Protein AF-A0A3B9NIE2-F1 (afdb_monomer)

Secondary structure (DSSP, 8-state):
-EEE-TTSSEEEEE-TT--EEEEEE-SS---S----EEE-TTS-EEESSPPPPSEEEEEEETTEEEEEE-PPPTTS-HHHHTTEEEEEEEESSSS-EEEEEEEE-BTTBPEEEEEE-SSEEEEEETTEEEEEEPPTTSS---GGGGGGG---------

Foldseek 3Di:
DKDDDFQAQKIFDADPVRHTPDIEGHPDPRHDRPFAWDQDPVRDIDTPDDTDTAFHAWEDDLQKIFTFGPDDPPPDDPVVSQFWTKTWIDGNVDRDTQGIDTDGADPSWYWDYWYDPPQWIWTDTPNDIDIDGDDVCNRVDPSVVPPVPPDDPDDPDD

Structure (mmCIF, N/CA/C/O backbone):
data_AF-A0A3B9NIE2-F1
#
_entry.id   AF-A0A3B9NIE2-F1
#
lo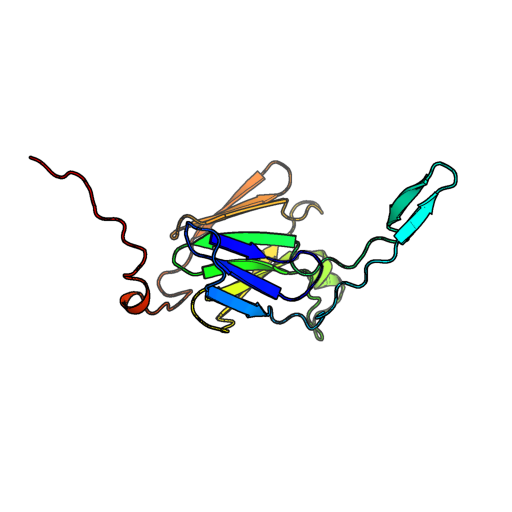op_
_atom_site.group_PDB
_atom_site.id
_atom_site.type_symbol
_atom_site.label_atom_id
_atom_site.label_alt_id
_atom_site.label_comp_id
_atom_site.label_asym_id
_atom_site.label_entity_id
_atom_site.label_seq_id
_atom_site.pdbx_PDB_ins_code
_atom_site.Cartn_x
_atom_site.Cartn_y
_atom_site.Cartn_z
_atom_site.occupancy
_atom_site.B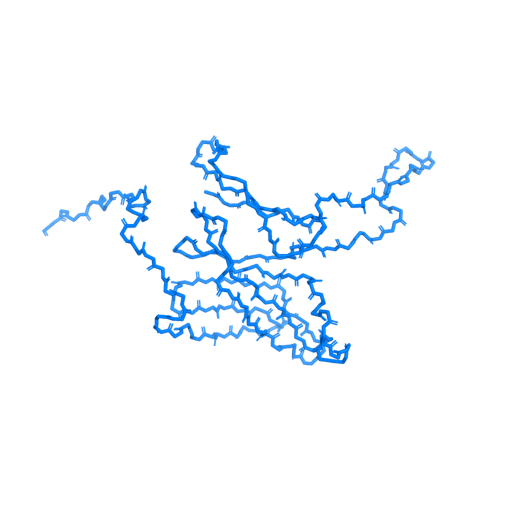_iso_or_equiv
_atom_site.auth_seq_id
_atom_site.auth_comp_id
_atom_site.auth_asym_id
_atom_site.auth_atom_id
_atom_site.pdbx_PDB_model_num
ATOM 1 N N . ILE A 1 1 ? 11.930 -9.438 2.022 1.00 93.19 1 ILE A N 1
ATOM 2 C CA . ILE A 1 1 ? 10.627 -9.175 2.692 1.00 93.19 1 ILE A CA 1
ATOM 3 C C . ILE A 1 1 ? 10.389 -7.667 2.772 1.00 93.19 1 ILE A C 1
ATOM 5 O O . ILE A 1 1 ? 11.345 -6.929 2.979 1.00 93.19 1 ILE A O 1
ATOM 9 N N . VAL A 1 2 ? 9.148 -7.196 2.603 1.00 95.62 2 VAL A N 1
ATOM 10 C CA . VAL A 1 2 ? 8.782 -5.771 2.738 1.00 95.62 2 VAL A CA 1
ATOM 11 C C . VAL A 1 2 ? 7.679 -5.612 3.780 1.00 95.62 2 VAL A C 1
ATOM 13 O O . VAL A 1 2 ? 6.730 -6.392 3.795 1.00 95.62 2 VAL A O 1
ATOM 16 N N . TYR A 1 3 ? 7.789 -4.587 4.624 1.00 95.62 3 TYR A N 1
ATOM 17 C CA . TYR A 1 3 ? 6.753 -4.205 5.584 1.00 95.62 3 TYR A CA 1
ATOM 18 C C . TYR A 1 3 ? 6.442 -2.711 5.474 1.00 95.62 3 TYR A C 1
ATOM 20 O O . TYR A 1 3 ? 7.314 -1.867 5.684 1.00 95.62 3 TYR A O 1
ATOM 28 N N . THR A 1 4 ? 5.191 -2.375 5.164 1.00 95.44 4 THR A N 1
ATOM 29 C CA . THR A 1 4 ? 4.690 -0.995 5.109 1.00 95.44 4 THR A CA 1
ATOM 30 C C . THR A 1 4 ? 4.029 -0.621 6.428 1.00 95.44 4 THR A C 1
ATOM 32 O O . THR A 1 4 ? 3.145 -1.334 6.907 1.00 95.44 4 THR A O 1
ATOM 35 N N . TYR A 1 5 ? 4.386 0.523 7.004 1.00 95.56 5 TYR A N 1
ATOM 36 C CA . TYR A 1 5 ? 3.709 1.014 8.198 1.00 95.56 5 TYR A CA 1
ATOM 37 C C . TYR A 1 5 ? 2.340 1.587 7.847 1.00 95.56 5 TYR A C 1
ATOM 39 O O . TYR A 1 5 ? 2.234 2.504 7.041 1.00 95.56 5 TYR A O 1
ATOM 47 N N . PHE A 1 6 ? 1.293 1.111 8.516 1.00 93.56 6 PHE A N 1
ATOM 48 C CA . PHE A 1 6 ? -0.074 1.523 8.203 1.00 93.56 6 PHE A CA 1
ATOM 49 C C . PHE A 1 6 ? -0.365 3.002 8.524 1.00 93.56 6 PHE A C 1
ATOM 51 O O . PHE A 1 6 ? -1.049 3.660 7.749 1.00 93.56 6 PHE A O 1
ATOM 58 N N . TYR A 1 7 ? 0.167 3.550 9.626 1.00 92.50 7 TYR A N 1
ATOM 59 C CA . TYR A 1 7 ? -0.161 4.902 10.137 1.00 92.50 7 TYR A CA 1
ATOM 60 C C . TYR A 1 7 ? 0.954 5.948 9.979 1.00 92.50 7 TYR A C 1
ATOM 62 O O . TYR A 1 7 ? 0.867 7.035 10.546 1.00 92.50 7 TYR A O 1
ATOM 70 N N . ARG A 1 8 ? 2.044 5.620 9.282 1.00 93.12 8 ARG A N 1
ATOM 71 C CA . ARG A 1 8 ? 3.124 6.574 9.005 1.00 93.12 8 ARG A CA 1
ATOM 72 C C . ARG A 1 8 ? 3.721 6.317 7.634 1.00 93.12 8 ARG A C 1
ATOM 74 O O . ARG A 1 8 ? 3.634 5.204 7.125 1.00 93.12 8 ARG A O 1
ATOM 81 N N . ASN A 1 9 ? 4.370 7.324 7.081 1.00 95.31 9 ASN A N 1
ATOM 82 C CA . ASN A 1 9 ? 4.912 7.353 5.733 1.00 95.31 9 ASN A CA 1
ATOM 83 C C . ASN A 1 9 ? 6.184 6.508 5.548 1.00 95.31 9 ASN A C 1
ATOM 85 O O . ASN A 1 9 ? 7.100 6.957 4.881 1.00 95.31 9 ASN A O 1
ATOM 89 N N . GLN A 1 10 ? 6.278 5.308 6.125 1.00 96.94 10 GLN A N 1
ATOM 90 C CA . GLN A 1 10 ? 7.489 4.487 6.077 1.00 96.94 10 GLN A CA 1
ATOM 91 C C . GLN A 1 10 ? 7.195 3.066 5.594 1.00 96.94 10 GLN A C 1
ATOM 93 O O . GLN A 1 10 ? 6.165 2.482 5.931 1.00 96.94 10 GLN A O 1
ATOM 98 N N . PHE A 1 11 ? 8.157 2.468 4.900 1.00 97.38 11 PHE A N 1
ATOM 99 C CA . PHE A 1 11 ? 8.260 1.028 4.701 1.00 97.38 11 PHE A CA 1
ATOM 100 C C . PHE A 1 11 ? 9.703 0.558 4.905 1.00 97.38 11 PHE A C 1
ATOM 102 O O . PHE A 1 11 ? 10.651 1.345 4.860 1.00 97.38 11 PHE A O 1
ATOM 109 N N . ILE A 1 12 ? 9.869 -0.729 5.189 1.00 97.50 12 ILE A N 1
ATOM 110 C CA . ILE A 1 12 ? 11.174 -1.347 5.426 1.00 97.50 12 ILE A CA 1
ATOM 111 C C . ILE A 1 12 ? 11.354 -2.552 4.525 1.00 97.50 12 ILE A C 1
ATOM 113 O O . ILE A 1 12 ? 10.393 -3.265 4.226 1.00 97.50 12 ILE A O 1
ATOM 117 N N . VAL A 1 13 ? 12.600 -2.771 4.129 1.00 97.06 13 VAL A N 1
ATOM 118 C CA . VAL A 1 13 ? 13.022 -3.906 3.316 1.00 97.06 13 VAL A CA 1
ATOM 119 C C . VAL A 1 13 ? 13.999 -4.726 4.141 1.00 97.06 13 VAL A C 1
ATOM 121 O O . VAL A 1 13 ? 14.948 -4.187 4.712 1.00 97.06 13 VAL A O 1
ATOM 124 N N . MET A 1 14 ? 13.728 -6.021 4.234 1.00 96.50 14 MET A N 1
ATOM 125 C CA . MET A 1 14 ? 14.463 -6.987 5.047 1.00 96.50 14 MET A CA 1
ATOM 126 C C . MET A 1 14 ? 14.899 -8.179 4.192 1.00 96.50 14 MET A C 1
ATOM 128 O O . MET A 1 14 ? 14.239 -8.492 3.194 1.00 96.50 14 MET A O 1
ATOM 132 N N . ASP A 1 15 ? 15.978 -8.849 4.586 1.00 94.50 15 ASP A N 1
ATOM 133 C CA . ASP A 1 15 ? 16.353 -10.156 4.030 1.00 94.50 15 ASP A CA 1
ATOM 134 C C . ASP A 1 15 ? 15.510 -11.303 4.623 1.00 94.50 15 ASP A C 1
ATOM 136 O O . ASP A 1 15 ? 14.497 -11.063 5.289 1.00 94.50 15 ASP A O 1
ATOM 140 N N . GLY A 1 16 ? 15.881 -12.548 4.303 1.00 93.44 16 GLY A N 1
ATOM 141 C CA . GLY A 1 16 ? 15.215 -13.755 4.803 1.00 93.44 16 GLY A CA 1
ATOM 142 C C . GLY A 1 16 ? 15.339 -13.944 6.317 1.00 93.44 16 GLY A C 1
ATOM 143 O O . GLY A 1 16 ? 14.423 -14.486 6.927 1.00 93.44 16 GLY A O 1
ATOM 144 N N . ASP A 1 17 ? 16.391 -13.396 6.930 1.00 96.56 17 ASP A N 1
ATOM 145 C CA . ASP A 1 17 ? 16.643 -13.452 8.376 1.00 96.56 17 ASP A CA 1
ATOM 146 C C . ASP A 1 17 ? 15.969 -12.297 9.136 1.00 96.56 17 ASP A C 1
ATOM 148 O O . ASP A 1 17 ? 16.255 -12.051 10.308 1.00 96.56 17 ASP A O 1
ATOM 152 N N . LEU A 1 18 ? 15.080 -11.551 8.466 1.00 95.12 18 LEU A N 1
ATOM 153 C CA . LEU A 1 18 ? 14.408 -10.356 8.988 1.00 95.12 18 LEU A CA 1
ATOM 154 C C . LEU A 1 18 ? 15.370 -9.217 9.369 1.00 95.12 18 LEU A C 1
ATOM 156 O O . LEU A 1 18 ? 14.974 -8.267 10.054 1.00 95.12 18 LEU A O 1
ATOM 160 N N . SER A 1 19 ? 16.611 -9.244 8.880 1.00 96.69 19 SER A N 1
ATOM 161 C CA . SER A 1 19 ? 17.552 -8.147 9.075 1.00 96.69 19 SER A CA 1
ATOM 162 C C . SER A 1 19 ? 17.177 -6.981 8.169 1.00 96.69 19 SER A C 1
ATOM 164 O O . SER A 1 19 ? 17.029 -7.120 6.952 1.00 96.69 19 SER A O 1
ATOM 166 N N . VAL A 1 20 ? 17.023 -5.796 8.760 1.00 97.06 20 VAL A N 1
ATOM 167 C CA . VAL A 1 20 ? 16.652 -4.582 8.024 1.00 97.06 20 VAL A CA 1
ATOM 168 C C . VAL A 1 20 ? 17.800 -4.154 7.117 1.00 97.06 20 VAL A C 1
ATOM 170 O O . VAL A 1 20 ? 18.856 -3.757 7.599 1.00 97.06 20 VAL A O 1
ATOM 173 N N . LYS A 1 21 ? 17.562 -4.188 5.803 1.00 96.81 21 LYS A N 1
ATOM 174 C CA . LYS A 1 21 ? 18.482 -3.665 4.786 1.00 96.81 21 LYS A CA 1
ATOM 175 C C . LYS A 1 21 ? 18.258 -2.181 4.559 1.00 96.81 21 LYS A C 1
ATOM 177 O O . LYS A 1 21 ? 19.204 -1.410 4.621 1.00 96.81 21 LYS A O 1
ATOM 182 N N . ASN A 1 22 ? 16.999 -1.787 4.358 1.00 96.44 22 ASN A N 1
ATOM 183 C CA . ASN A 1 22 ? 16.633 -0.412 4.031 1.00 96.44 22 ASN A CA 1
ATOM 184 C C . ASN A 1 22 ? 15.390 0.051 4.795 1.00 96.44 22 ASN A C 1
ATOM 186 O O . ASN A 1 22 ? 14.496 -0.737 5.124 1.00 96.44 22 ASN A O 1
ATOM 190 N N . ARG A 1 23 ? 15.314 1.366 5.021 1.00 97.75 23 ARG A N 1
ATOM 191 C CA . ARG A 1 23 ? 14.116 2.069 5.489 1.00 97.75 23 ARG A CA 1
ATOM 192 C C . ARG A 1 23 ? 13.862 3.241 4.555 1.00 97.75 23 ARG A C 1
ATOM 194 O O . ARG A 1 23 ? 14.721 4.107 4.424 1.00 97.75 23 ARG A O 1
ATOM 201 N N . PHE A 1 24 ? 12.687 3.269 3.951 1.00 97.69 24 PHE A N 1
ATOM 202 C CA . PHE A 1 24 ? 12.299 4.298 2.996 1.00 97.69 24 PHE A CA 1
ATOM 203 C C . PHE A 1 24 ? 10.961 4.902 3.378 1.00 97.69 24 PHE A C 1
ATOM 205 O O . PHE A 1 24 ? 10.190 4.320 4.145 1.00 97.69 24 PHE A O 1
ATOM 212 N N . ASN A 1 25 ? 10.696 6.080 2.833 1.00 97.00 25 ASN A N 1
ATOM 213 C CA . ASN A 1 25 ? 9.468 6.809 3.052 1.00 97.00 25 ASN A CA 1
ATOM 214 C C . ASN A 1 25 ? 8.579 6.810 1.807 1.00 97.00 25 ASN A C 1
ATOM 216 O O . ASN A 1 25 ? 9.059 6.867 0.675 1.00 97.00 25 ASN A O 1
ATOM 220 N N . THR A 1 26 ? 7.270 6.785 2.024 1.00 95.25 26 THR A N 1
ATOM 221 C CA . THR A 1 26 ? 6.280 7.102 0.989 1.00 95.25 26 THR A CA 1
ATOM 222 C C . THR A 1 26 ? 6.183 8.620 0.806 1.00 95.25 26 THR A C 1
ATOM 224 O O . THR A 1 26 ? 6.664 9.373 1.649 1.00 95.25 26 THR A O 1
ATOM 227 N N . ILE A 1 27 ? 5.527 9.088 -0.259 1.00 92.69 27 ILE A N 1
ATOM 228 C CA . ILE A 1 27 ? 5.378 10.533 -0.537 1.00 92.69 27 ILE A CA 1
ATOM 229 C C . ILE A 1 27 ? 4.464 11.264 0.463 1.00 92.69 27 ILE A C 1
ATOM 231 O O . ILE A 1 27 ? 4.458 12.492 0.506 1.00 92.69 27 ILE A O 1
ATOM 235 N N . ASP A 1 28 ? 3.688 10.523 1.261 1.00 89.12 28 ASP A N 1
ATOM 236 C CA . ASP A 1 28 ? 2.942 11.078 2.392 1.00 89.12 28 ASP A CA 1
ATOM 237 C C . ASP A 1 28 ? 3.876 11.764 3.406 1.00 89.12 28 ASP A C 1
ATOM 239 O O . ASP A 1 28 ? 5.038 11.389 3.554 1.00 89.12 28 ASP A O 1
ATOM 243 N N . THR A 1 29 ? 3.384 12.774 4.121 1.00 88.56 29 THR A N 1
ATOM 244 C CA . THR A 1 29 ? 4.188 13.587 5.052 1.00 88.56 29 THR A CA 1
ATOM 245 C C . THR A 1 29 ? 4.066 13.159 6.518 1.00 88.56 29 THR A C 1
ATOM 247 O O . THR A 1 29 ? 4.772 13.686 7.381 1.00 88.56 29 THR A O 1
ATOM 250 N N . THR A 1 30 ? 3.206 12.188 6.829 1.00 89.31 30 THR A N 1
ATOM 251 C CA . THR A 1 30 ? 2.925 11.705 8.187 1.00 89.31 30 THR A CA 1
ATOM 252 C C . THR A 1 30 ? 4.070 10.831 8.698 1.00 89.31 30 THR A C 1
ATOM 254 O O . THR A 1 30 ? 4.016 9.606 8.643 1.00 89.31 30 THR A O 1
ATOM 257 N N . SER A 1 31 ? 5.129 11.442 9.225 1.00 89.62 31 SER A N 1
ATOM 258 C CA . SER A 1 31 ? 6.302 10.718 9.751 1.00 89.62 31 SER A CA 1
ATOM 259 C C . SER A 1 31 ? 6.080 10.036 11.099 1.00 89.62 31 SER A C 1
ATOM 261 O O . SER A 1 31 ? 6.711 9.022 11.417 1.00 89.62 31 SER A O 1
ATOM 263 N N . ARG A 1 32 ? 5.155 10.564 11.901 1.00 89.06 32 ARG A N 1
ATOM 264 C CA . ARG A 1 32 ? 4.789 10.027 13.212 1.00 89.06 32 ARG A CA 1
ATOM 265 C C . ARG A 1 32 ? 3.336 9.586 13.191 1.00 89.06 32 ARG A C 1
ATOM 267 O O . ARG A 1 32 ? 2.457 10.367 12.841 1.00 89.06 32 ARG A O 1
ATOM 274 N N . ALA A 1 33 ? 3.094 8.349 13.613 1.00 87.00 33 ALA A N 1
ATOM 275 C CA . ALA A 1 33 ? 1.743 7.839 13.773 1.00 87.00 33 ALA A CA 1
ATOM 276 C C . ALA A 1 33 ? 1.052 8.583 14.924 1.00 87.00 33 ALA A C 1
ATOM 278 O O . ALA A 1 33 ? 1.480 8.486 16.074 1.00 87.00 33 ALA A O 1
ATOM 279 N N . ASN A 1 34 ? -0.008 9.328 14.615 1.00 84.25 34 ASN A N 1
ATOM 280 C CA . ASN A 1 34 ? -0.795 10.041 15.616 1.00 84.25 34 ASN A CA 1
ATOM 281 C C . ASN A 1 34 ? -1.917 9.128 16.131 1.00 84.25 34 ASN A C 1
ATOM 283 O O . ASN A 1 34 ? -3.041 9.148 15.625 1.00 84.25 34 ASN A O 1
ATOM 287 N N . ILE A 1 35 ? -1.575 8.253 17.077 1.00 85.00 35 ILE A N 1
ATOM 288 C CA . ILE A 1 35 ? -2.499 7.287 17.677 1.00 85.00 35 ILE A CA 1
ATOM 289 C C . ILE A 1 35 ? -2.837 7.762 19.090 1.00 85.00 35 ILE A C 1
ATOM 291 O O . ILE A 1 35 ? -1.990 7.734 19.980 1.00 85.00 35 ILE A O 1
ATOM 295 N N . SER A 1 36 ? -4.084 8.183 19.298 1.00 88.31 36 SER A N 1
ATOM 296 C CA . SER A 1 36 ? -4.608 8.522 20.624 1.00 88.31 36 SER A CA 1
ATOM 297 C C . SER A 1 36 ? -5.249 7.285 21.255 1.00 88.31 36 SER A C 1
ATOM 299 O O . SER A 1 36 ? -6.053 6.609 20.610 1.00 88.31 36 SER A O 1
ATOM 301 N N . VAL A 1 37 ? -4.897 6.980 22.504 1.00 91.19 37 VAL A N 1
ATOM 302 C CA . VAL A 1 37 ? -5.361 5.792 23.236 1.00 91.19 37 VAL A CA 1
ATOM 303 C C . VAL A 1 37 ? -5.990 6.225 24.558 1.00 91.19 37 VAL A C 1
ATOM 305 O O . VAL A 1 37 ? -5.434 7.068 25.257 1.00 91.19 37 VAL A O 1
ATOM 308 N N . ILE A 1 38 ? -7.132 5.633 24.901 1.00 93.38 38 ILE A N 1
ATOM 309 C CA . ILE A 1 38 ? -7.789 5.760 26.206 1.00 93.38 38 ILE A CA 1
ATOM 310 C C . ILE A 1 38 ? -7.744 4.428 26.947 1.00 93.38 38 ILE A C 1
ATOM 312 O O . ILE A 1 38 ? -7.851 3.359 26.338 1.00 93.38 38 ILE A O 1
ATOM 316 N N . ARG A 1 39 ? -7.630 4.499 28.274 1.00 95.12 39 ARG A N 1
ATOM 317 C CA . ARG A 1 39 ? -7.774 3.345 29.161 1.00 95.12 39 ARG A CA 1
ATOM 318 C C . ARG A 1 39 ? -9.206 3.298 29.688 1.00 95.12 39 ARG A C 1
ATOM 320 O O . ARG A 1 39 ? -9.692 4.278 30.242 1.00 95.12 39 ARG A O 1
ATOM 327 N N . LEU A 1 40 ? -9.881 2.175 29.483 1.00 94.88 40 LEU A N 1
ATOM 328 C CA . LEU A 1 40 ? -11.227 1.918 29.985 1.00 94.88 40 LEU A CA 1
ATOM 329 C C . LEU A 1 40 ? -11.191 1.564 31.477 1.00 94.88 40 LEU A C 1
ATOM 331 O O . LEU A 1 40 ? -10.156 1.149 32.005 1.00 94.88 40 LEU A O 1
ATOM 335 N N . SER A 1 41 ? -12.340 1.683 32.145 1.00 94.00 41 SER A N 1
ATOM 336 C CA . SER A 1 41 ? -12.503 1.343 33.566 1.00 94.00 41 SER A CA 1
ATOM 337 C C . SER A 1 41 ? -12.163 -0.117 33.885 1.00 94.00 41 SER A C 1
ATOM 339 O O . SER A 1 41 ? -11.707 -0.412 34.983 1.00 94.00 41 SER A O 1
ATOM 341 N N . ASP A 1 42 ? -12.317 -1.018 32.913 1.00 94.88 42 ASP A N 1
ATOM 342 C CA . ASP A 1 42 ? -11.957 -2.438 33.011 1.00 94.88 42 ASP A CA 1
ATOM 343 C C . ASP A 1 42 ? -10.470 -2.733 32.724 1.00 94.88 42 ASP A C 1
ATOM 345 O O . ASP A 1 42 ? -10.060 -3.889 32.646 1.00 94.88 42 ASP A O 1
ATOM 349 N N . GLY A 1 43 ? -9.649 -1.695 32.541 1.00 93.25 43 GLY A N 1
ATOM 350 C CA . GLY A 1 43 ? -8.212 -1.810 32.307 1.00 93.25 43 GLY A CA 1
ATOM 351 C C . GLY A 1 43 ? -7.799 -2.004 30.846 1.00 93.25 43 GLY A C 1
ATOM 352 O O . GLY A 1 43 ? -6.600 -1.942 30.568 1.00 93.25 43 GLY A O 1
ATOM 353 N N . ARG A 1 44 ? -8.736 -2.180 29.902 1.00 95.44 44 ARG A N 1
ATOM 354 C CA . ARG A 1 44 ? -8.415 -2.300 28.469 1.00 95.44 44 ARG A CA 1
ATOM 355 C C . ARG A 1 44 ? -8.002 -0.957 27.871 1.00 95.44 44 ARG A C 1
ATOM 357 O O . ARG A 1 44 ? -8.565 0.080 28.202 1.00 95.44 44 ARG A O 1
ATOM 364 N N . ASN A 1 45 ? -7.083 -0.986 26.910 1.00 92.06 45 ASN A N 1
ATOM 365 C CA . ASN A 1 45 ? -6.742 0.179 26.096 1.00 92.06 45 ASN A CA 1
ATOM 366 C C . ASN A 1 45 ? -7.504 0.136 24.768 1.00 92.06 45 ASN A C 1
ATOM 368 O O . ASN A 1 45 ? -7.513 -0.891 24.088 1.00 92.06 45 ASN A O 1
ATOM 372 N N . LYS A 1 46 ? -8.127 1.250 24.382 1.00 90.06 46 LYS A N 1
ATOM 373 C CA . LYS A 1 46 ? -8.774 1.420 23.075 1.00 90.06 46 LYS A CA 1
ATOM 374 C C . LYS A 1 46 ? -8.280 2.681 22.392 1.00 90.06 46 LYS A C 1
ATOM 376 O O . LYS A 1 46 ? -7.920 3.653 23.047 1.00 90.06 46 LYS A O 1
ATOM 381 N N . MET A 1 47 ? -8.295 2.671 21.064 1.00 88.69 47 MET A N 1
ATOM 382 C CA . MET A 1 47 ? -8.061 3.887 20.299 1.00 88.69 47 MET A CA 1
ATOM 383 C C . MET A 1 47 ? -9.184 4.889 20.604 1.00 88.69 47 MET A C 1
ATOM 385 O O . MET A 1 47 ? -10.358 4.533 20.538 1.00 88.69 47 MET A O 1
ATOM 389 N N . ASN A 1 48 ? -8.813 6.115 20.961 1.00 86.31 48 ASN A N 1
ATOM 390 C CA . ASN A 1 48 ? -9.752 7.180 21.314 1.00 86.31 48 ASN A CA 1
ATOM 391 C C . ASN A 1 48 ? -10.549 7.662 20.091 1.00 86.31 48 ASN A C 1
ATOM 393 O O . ASN A 1 48 ? -11.742 7.928 20.169 1.00 86.31 48 ASN A O 1
ATOM 397 N N . ALA A 1 49 ? -9.873 7.744 18.944 1.00 79.25 49 ALA A N 1
ATOM 398 C CA . ALA A 1 49 ? -10.456 8.081 17.653 1.00 79.25 49 ALA A CA 1
ATOM 399 C C . ALA A 1 49 ? -9.676 7.368 16.537 1.00 79.25 49 ALA A C 1
ATOM 401 O O . ALA A 1 49 ? -8.459 7.229 16.677 1.00 79.25 49 ALA A O 1
ATOM 402 N N . PRO A 1 50 ? -10.323 6.944 15.434 1.00 71.69 50 PRO A N 1
ATOM 403 C CA . PRO A 1 50 ? -9.629 6.319 14.312 1.00 71.69 50 PRO A CA 1
ATOM 404 C C . PRO A 1 50 ? -8.487 7.203 13.795 1.00 71.69 50 PRO A C 1
ATOM 406 O O . PRO A 1 50 ? -8.714 8.338 13.377 1.00 71.69 50 PRO A O 1
ATOM 409 N N . SER A 1 51 ? -7.257 6.689 13.823 1.00 78.00 51 SER A N 1
ATOM 410 C CA . SER A 1 51 ? -6.108 7.393 13.252 1.00 78.00 51 SER A CA 1
ATOM 411 C C . SER A 1 51 ? -6.169 7.358 11.724 1.00 78.00 51 SER A C 1
ATOM 413 O O . SER A 1 51 ? -6.692 6.415 11.122 1.00 78.00 51 SER A O 1
ATOM 415 N N . VAL A 1 52 ? -5.622 8.389 11.084 1.00 80.19 52 VAL A N 1
ATOM 416 C CA . VAL A 1 52 ? -5.558 8.466 9.625 1.00 80.19 52 VAL A CA 1
ATOM 417 C C . VAL A 1 52 ? -4.614 7.374 9.128 1.00 80.19 52 VAL A C 1
ATOM 419 O O . VAL A 1 52 ? -3.422 7.381 9.426 1.00 80.19 52 VAL A O 1
ATOM 422 N N . SER A 1 53 ? -5.142 6.417 8.364 1.00 85.50 53 SER A N 1
ATOM 423 C CA . SER A 1 53 ? -4.303 5.449 7.655 1.00 85.50 53 SER A CA 1
ATOM 424 C C . SER A 1 53 ? -3.454 6.179 6.618 1.00 85.50 53 SER A C 1
ATOM 426 O O . SER A 1 53 ? -3.981 7.068 5.959 1.00 85.50 53 SER A O 1
ATOM 428 N N . VAL A 1 54 ? -2.206 5.772 6.422 1.00 89.25 54 VAL A N 1
ATOM 429 C CA . VAL A 1 54 ? -1.289 6.284 5.391 1.00 89.25 54 VAL A CA 1
ATOM 430 C C . VAL A 1 54 ? -1.133 5.247 4.278 1.00 89.25 54 VAL A C 1
ATOM 432 O O . VAL A 1 54 ? -1.451 5.531 3.125 1.00 89.25 54 VAL A O 1
ATOM 435 N N . ASN A 1 55 ? -0.751 4.020 4.644 1.00 93.00 55 ASN A N 1
ATOM 436 C CA . ASN A 1 55 ? -0.521 2.900 3.726 1.00 93.00 55 ASN A CA 1
ATOM 437 C C . ASN A 1 55 ? -1.549 1.801 4.002 1.00 93.00 55 ASN A C 1
ATOM 439 O O . ASN A 1 55 ? -1.419 1.063 4.978 1.00 93.00 55 ASN A O 1
ATOM 443 N N . LYS A 1 56 ? -2.607 1.714 3.188 1.00 92.38 56 LYS A N 1
ATOM 444 C CA . LYS A 1 56 ? -3.764 0.848 3.484 1.00 92.38 56 LYS A CA 1
ATOM 445 C C . LYS A 1 56 ? -3.520 -0.624 3.166 1.00 92.38 56 LYS A C 1
ATOM 447 O O . LYS A 1 56 ? -4.013 -1.493 3.874 1.00 92.38 56 LYS A O 1
ATOM 452 N N . SER A 1 57 ? -2.821 -0.892 2.072 1.00 93.94 57 SER A N 1
ATOM 453 C CA . SER A 1 57 ? -2.511 -2.231 1.563 1.00 93.94 57 SER A CA 1
ATOM 454 C C . SER A 1 57 ? -1.454 -2.104 0.474 1.00 93.94 57 SER A C 1
ATOM 456 O O . SER A 1 57 ? -1.345 -1.039 -0.131 1.00 93.94 57 SER A O 1
ATOM 458 N N . PHE A 1 58 ? -0.745 -3.178 0.142 1.00 95.94 58 PHE A N 1
ATOM 459 C CA . PHE A 1 58 ? 0.223 -3.154 -0.951 1.00 95.94 58 PHE A CA 1
ATOM 460 C C . PHE A 1 58 ? 0.255 -4.474 -1.725 1.00 95.94 58 PHE A C 1
ATOM 462 O O . PHE A 1 58 ? -0.161 -5.507 -1.208 1.00 95.94 58 PHE A O 1
ATOM 469 N N . ALA A 1 59 ? 0.780 -4.426 -2.948 1.00 96.56 59 ALA A N 1
ATOM 470 C CA . ALA A 1 59 ? 1.270 -5.590 -3.681 1.00 96.56 59 ALA A CA 1
ATOM 471 C C . ALA A 1 59 ? 2.760 -5.413 -3.996 1.00 96.56 59 ALA A C 1
ATOM 473 O O . ALA A 1 59 ? 3.249 -4.285 -4.085 1.00 96.56 59 ALA A O 1
ATOM 474 N N . LEU A 1 60 ? 3.478 -6.522 -4.173 1.00 94.06 60 LEU A N 1
ATOM 475 C CA . LEU A 1 60 ? 4.892 -6.530 -4.541 1.00 94.06 60 LEU A CA 1
ATOM 476 C C . LEU A 1 60 ? 5.086 -7.287 -5.843 1.00 94.06 60 LEU A C 1
ATOM 478 O O . LEU A 1 60 ? 4.484 -8.341 -6.026 1.00 94.06 60 LEU A O 1
ATOM 482 N N . TYR A 1 61 ? 5.975 -6.790 -6.696 1.00 92.56 61 TYR A N 1
ATOM 483 C CA . TYR A 1 61 ? 6.519 -7.582 -7.792 1.00 92.56 61 TYR A CA 1
ATOM 484 C C . TYR A 1 61 ? 7.842 -6.995 -8.281 1.00 92.56 61 TYR A C 1
ATOM 486 O O . TYR A 1 61 ? 7.935 -5.789 -8.484 1.00 92.56 61 TYR A O 1
ATOM 494 N N . GLY A 1 62 ? 8.860 -7.833 -8.496 1.00 87.56 62 GLY A N 1
ATOM 495 C CA . GLY A 1 62 ? 10.087 -7.429 -9.198 1.00 87.56 62 GLY A CA 1
ATOM 496 C C . GLY A 1 62 ? 10.849 -6.245 -8.582 1.00 87.56 62 GLY A C 1
ATOM 497 O O . GLY A 1 62 ? 11.471 -5.487 -9.317 1.00 87.56 62 GLY A O 1
ATOM 498 N N . GLY A 1 63 ? 10.788 -6.063 -7.258 1.00 90.25 63 GLY A N 1
ATOM 499 C CA . GLY A 1 63 ? 11.396 -4.915 -6.566 1.00 90.25 63 GLY A CA 1
ATOM 500 C C . GLY A 1 63 ? 10.536 -3.644 -6.549 1.00 90.25 63 GLY A C 1
ATOM 501 O O . GLY A 1 63 ? 11.008 -2.585 -6.146 1.00 90.25 63 GLY A O 1
ATOM 502 N N . LEU A 1 64 ? 9.273 -3.745 -6.969 1.00 93.38 64 LEU A N 1
ATOM 503 C CA . LEU A 1 64 ? 8.289 -2.669 -6.908 1.00 93.38 64 LEU A CA 1
ATOM 504 C C . LEU A 1 64 ? 7.305 -2.892 -5.765 1.00 93.38 64 LEU A C 1
ATOM 506 O O . LEU A 1 64 ? 6.867 -4.019 -5.517 1.00 93.38 64 LEU A O 1
ATOM 510 N N . ILE A 1 65 ? 6.901 -1.795 -5.129 1.00 96.00 65 ILE A N 1
ATOM 511 C CA . ILE A 1 65 ? 5.785 -1.744 -4.185 1.00 96.00 65 ILE A CA 1
ATOM 512 C C . ILE A 1 65 ? 4.649 -0.962 -4.826 1.00 96.00 65 ILE A C 1
ATOM 514 O O . ILE A 1 65 ? 4.798 0.226 -5.091 1.00 96.00 65 ILE A O 1
ATOM 518 N N . PHE A 1 66 ? 3.502 -1.608 -5.008 1.00 96.25 66 PHE A N 1
ATOM 519 C CA . PHE A 1 66 ? 2.239 -0.977 -5.382 1.00 96.25 66 PHE A CA 1
ATOM 520 C C . PHE A 1 66 ? 1.472 -0.660 -4.103 1.00 96.25 66 PHE A C 1
ATOM 522 O O . PHE A 1 66 ? 0.758 -1.509 -3.573 1.00 96.25 66 PHE A O 1
ATOM 529 N N . ASN A 1 67 ? 1.664 0.533 -3.557 1.00 96.88 67 ASN A N 1
ATOM 530 C CA . ASN A 1 67 ? 1.095 0.942 -2.282 1.00 96.88 67 ASN A CA 1
ATOM 531 C C . ASN A 1 67 ? -0.240 1.661 -2.481 1.00 96.88 67 ASN A C 1
ATOM 533 O O . ASN A 1 67 ? -0.306 2.694 -3.141 1.00 96.88 67 ASN A O 1
ATOM 537 N N . ARG A 1 68 ? -1.305 1.169 -1.846 1.00 95.19 68 ARG A N 1
ATOM 538 C CA . ARG A 1 68 ? -2.570 1.898 -1.755 1.00 95.19 68 ARG A CA 1
ATOM 539 C C . ARG A 1 68 ? -2.436 2.991 -0.707 1.00 95.19 68 ARG A C 1
ATOM 541 O O . ARG A 1 68 ? -2.599 2.729 0.491 1.00 95.19 68 ARG A O 1
ATOM 548 N N . SER A 1 69 ? -2.179 4.207 -1.160 1.00 89.06 69 SER A N 1
ATOM 549 C CA . SER A 1 69 ? -2.046 5.350 -0.273 1.00 89.06 69 SER A CA 1
ATOM 550 C C . SER A 1 69 ? -3.406 5.939 0.095 1.00 89.06 69 SER A C 1
ATOM 552 O O . SER A 1 69 ? -4.421 5.778 -0.590 1.00 89.06 69 SER A O 1
ATOM 554 N N . ASN A 1 70 ? -3.437 6.611 1.240 1.00 82.38 70 ASN A N 1
ATOM 555 C CA . ASN A 1 70 ? -4.564 7.431 1.673 1.00 82.38 70 ASN A CA 1
ATOM 556 C C . ASN A 1 70 ? -4.267 8.927 1.492 1.00 82.38 70 ASN A C 1
ATOM 558 O O . ASN A 1 70 ? -4.802 9.762 2.222 1.00 82.38 70 ASN A O 1
ATOM 562 N N . LEU A 1 71 ? -3.386 9.264 0.549 1.00 69.69 71 LEU A N 1
ATOM 563 C CA . LEU A 1 71 ? -3.026 10.641 0.268 1.00 69.69 71 LEU A CA 1
ATOM 564 C C . LEU A 1 71 ? -4.169 11.294 -0.511 1.00 69.69 71 LEU A C 1
ATOM 566 O O . LEU A 1 71 ? -4.568 10.816 -1.568 1.00 69.69 71 LEU A O 1
ATOM 570 N N . LYS A 1 72 ? -4.725 12.392 -0.002 1.00 64.69 72 LYS A N 1
ATOM 571 C CA . LYS A 1 72 ? -5.569 13.264 -0.821 1.00 64.69 72 LYS A CA 1
ATOM 572 C C . LYS A 1 72 ? -4.634 14.175 -1.606 1.00 64.69 72 LYS A C 1
ATOM 574 O O . LYS A 1 72 ? -3.884 14.932 -0.988 1.00 64.69 72 LYS A O 1
ATOM 579 N N . GLY A 1 73 ? -4.664 14.123 -2.939 1.00 55.41 73 GLY A N 1
ATOM 580 C CA . GLY A 1 73 ? -3.888 15.057 -3.749 1.00 55.41 73 GLY A CA 1
ATOM 581 C C . GLY A 1 73 ? -4.226 16.495 -3.345 1.00 55.41 73 GLY A C 1
ATOM 582 O O . GLY A 1 73 ? -5.398 16.872 -3.319 1.00 55.41 73 GLY A O 1
ATOM 583 N N . LYS A 1 74 ? -3.214 17.308 -3.008 1.00 47.69 74 LYS A N 1
ATOM 584 C CA . LYS A 1 74 ? -3.381 18.704 -2.541 1.00 47.69 74 LYS A CA 1
ATOM 585 C C . LYS A 1 74 ? -4.233 19.561 -3.495 1.00 47.69 74 LYS A C 1
ATOM 587 O O . LYS A 1 74 ? -4.843 20.535 -3.065 1.00 47.69 74 LYS A O 1
ATOM 592 N N . HIS A 1 75 ? -4.288 19.173 -4.769 1.00 50.12 75 HIS A N 1
ATOM 593 C CA . HIS A 1 75 ? -4.992 19.865 -5.848 1.00 50.12 75 HIS A CA 1
ATOM 594 C C . HIS A 1 75 ? -6.143 19.051 -6.465 1.00 50.12 75 HIS A C 1
ATOM 596 O O . HIS A 1 75 ? -6.686 19.450 -7.491 1.00 50.12 75 HIS A O 1
ATOM 602 N N . GLU A 1 76 ? -6.540 17.925 -5.864 1.00 50.06 76 GLU A N 1
ATOM 603 C CA . GLU A 1 76 ? -7.660 17.132 -6.375 1.00 50.06 76 GLU A CA 1
ATOM 604 C C . GLU A 1 76 ? -9.005 17.613 -5.809 1.00 50.06 76 GLU A C 1
ATOM 606 O O . GLU A 1 76 ? -9.147 17.761 -4.585 1.00 50.06 76 GLU A O 1
ATOM 611 N N . PRO A 1 77 ? -10.035 17.790 -6.662 1.00 56.09 77 PRO A N 1
ATOM 612 C CA . PRO A 1 77 ? -11.401 17.980 -6.200 1.00 56.09 77 PRO A CA 1
ATOM 613 C C . PRO A 1 77 ? -11.800 16.837 -5.262 1.00 56.09 77 PRO A C 1
ATOM 615 O O . PRO A 1 77 ? -11.615 15.657 -5.569 1.00 56.09 77 PRO A O 1
ATOM 618 N N . SER A 1 78 ? -12.387 17.175 -4.113 1.00 57.28 78 SER A N 1
ATOM 619 C CA . SER A 1 78 ? -12.819 16.201 -3.099 1.00 57.28 78 SER A CA 1
ATOM 620 C C . SER A 1 78 ? -13.801 15.152 -3.637 1.00 57.28 78 SER A C 1
ATOM 622 O O . SER A 1 78 ? -13.878 14.054 -3.089 1.00 57.28 78 SER A O 1
ATOM 624 N N . SER A 1 79 ? -14.529 15.469 -4.711 1.00 56.53 79 SER A N 1
ATOM 625 C CA . SER A 1 79 ? -15.425 14.562 -5.433 1.00 56.53 79 SER A CA 1
ATOM 626 C C . SER A 1 79 ? -14.685 13.481 -6.233 1.00 56.53 79 SER A C 1
ATOM 628 O O . SER A 1 79 ? -15.140 12.341 -6.250 1.00 56.53 79 SER A O 1
ATOM 630 N N . SER A 1 80 ? -13.531 13.789 -6.835 1.00 53.38 80 SER A N 1
ATOM 631 C CA . SER A 1 80 ? -12.722 12.819 -7.592 1.00 53.38 80 SER A CA 1
ATOM 632 C C . SER A 1 80 ? -12.015 11.821 -6.670 1.00 53.38 80 SER A C 1
ATOM 634 O O . SER A 1 80 ? -12.007 10.623 -6.953 1.00 53.38 80 SER A O 1
ATOM 636 N N . TRP A 1 81 ? -11.517 12.290 -5.518 1.00 57.34 81 TRP A N 1
ATOM 637 C CA . TRP A 1 81 ? -10.871 11.448 -4.500 1.00 57.34 81 TRP A CA 1
ATOM 638 C C . TRP A 1 81 ? -11.817 10.395 -3.901 1.00 57.34 81 TRP A C 1
ATOM 640 O O . TRP A 1 81 ? -11.409 9.274 -3.612 1.00 57.34 81 TRP A O 1
ATOM 650 N N . LYS A 1 82 ? -13.113 10.710 -3.763 1.00 66.19 82 LYS A N 1
ATOM 651 C CA . LYS A 1 82 ? -14.107 9.756 -3.236 1.00 66.19 82 LYS A CA 1
ATOM 652 C C . LYS A 1 82 ? -14.364 8.561 -4.158 1.00 66.19 82 LYS A C 1
ATOM 654 O O . LYS A 1 82 ? -14.880 7.545 -3.697 1.00 66.19 82 LYS A O 1
ATOM 659 N N . ASN A 1 83 ? -14.014 8.668 -5.438 1.00 85.19 83 ASN A N 1
ATOM 660 C CA . ASN A 1 83 ? -14.425 7.705 -6.455 1.00 85.19 83 ASN A CA 1
ATOM 661 C C . ASN A 1 83 ? -13.300 6.778 -6.921 1.00 85.19 83 ASN A C 1
ATOM 663 O O . ASN A 1 83 ? -13.537 5.958 -7.805 1.00 85.19 83 ASN A O 1
ATOM 667 N N . SER A 1 84 ? -12.086 6.887 -6.376 1.00 90.12 84 SER A N 1
ATOM 668 C CA . SER A 1 84 ? -10.963 6.016 -6.743 1.00 90.12 84 SER A CA 1
ATOM 669 C C . SER A 1 84 ? -10.027 5.747 -5.566 1.00 90.12 84 SER A C 1
ATOM 671 O O . SER A 1 84 ? -9.930 6.539 -4.636 1.00 90.12 84 SER A O 1
ATOM 673 N N . SER A 1 85 ? -9.311 4.628 -5.622 1.00 91.62 85 SER A N 1
ATOM 674 C CA . SER A 1 85 ? -8.150 4.350 -4.775 1.00 91.62 85 SER A CA 1
ATOM 675 C C . SER A 1 85 ? -6.869 4.721 -5.521 1.00 91.62 85 SER A C 1
ATOM 677 O O . SER A 1 85 ? -6.724 4.368 -6.690 1.00 91.62 85 SER A O 1
ATOM 679 N N . ILE A 1 86 ? -5.959 5.424 -4.846 1.00 92.25 86 ILE A N 1
ATOM 680 C CA . ILE A 1 86 ? -4.656 5.826 -5.390 1.00 92.25 86 ILE A CA 1
ATOM 681 C C . ILE A 1 86 ? -3.645 4.721 -5.105 1.00 92.25 86 ILE A C 1
ATOM 683 O O . ILE A 1 86 ? -3.555 4.241 -3.972 1.00 92.25 86 ILE A O 1
ATOM 687 N N . ILE A 1 87 ? -2.916 4.314 -6.140 1.00 94.94 87 ILE A N 1
ATOM 688 C CA . ILE A 1 87 ? -1.832 3.340 -6.067 1.00 94.94 87 ILE A CA 1
ATOM 689 C C . ILE A 1 87 ? -0.533 4.058 -6.409 1.00 94.94 87 ILE A C 1
ATOM 691 O O . ILE A 1 87 ? -0.297 4.392 -7.568 1.00 94.94 87 ILE A O 1
ATOM 695 N N . ASP A 1 88 ? 0.292 4.287 -5.395 1.00 94.56 88 ASP A N 1
ATOM 696 C CA . ASP A 1 88 ? 1.630 4.853 -5.522 1.00 94.56 88 ASP A CA 1
ATOM 697 C C . ASP A 1 88 ? 2.647 3.725 -5.718 1.00 94.56 88 ASP A C 1
ATOM 699 O O . ASP A 1 88 ? 2.594 2.705 -5.028 1.00 94.56 88 ASP A O 1
ATOM 703 N N . VAL A 1 89 ? 3.586 3.905 -6.644 1.00 94.75 89 VAL A N 1
ATOM 704 C CA . VAL A 1 89 ? 4.601 2.905 -6.984 1.00 94.75 89 VAL A CA 1
ATOM 705 C C . VAL A 1 89 ? 5.974 3.357 -6.500 1.00 94.75 89 VAL A C 1
ATOM 707 O O . VAL A 1 89 ? 6.432 4.451 -6.838 1.00 94.75 89 VAL A O 1
ATOM 710 N N . TYR A 1 90 ? 6.638 2.501 -5.726 1.00 95.31 90 TYR A N 1
ATOM 711 C CA . TYR A 1 90 ? 7.967 2.751 -5.161 1.00 95.31 90 TYR A CA 1
ATOM 712 C C . TYR A 1 90 ? 8.949 1.645 -5.518 1.00 95.31 90 TYR A C 1
ATOM 714 O O . TYR A 1 90 ? 8.543 0.502 -5.739 1.00 95.31 90 TYR A O 1
ATOM 722 N N . SER A 1 91 ? 10.236 1.984 -5.491 1.00 94.06 91 SER A N 1
ATOM 723 C CA . SER A 1 91 ? 11.307 0.991 -5.508 1.00 94.06 91 SER A CA 1
ATOM 724 C C . SER A 1 91 ? 11.602 0.417 -4.116 1.00 94.06 91 SER A C 1
ATOM 726 O O . SER A 1 91 ? 11.418 1.090 -3.100 1.00 94.06 91 SER A O 1
ATOM 728 N N . THR A 1 92 ? 12.079 -0.829 -4.057 1.00 94.19 92 THR A N 1
ATOM 729 C CA . THR A 1 92 ? 12.568 -1.470 -2.822 1.00 94.19 92 THR A CA 1
ATOM 730 C C . THR A 1 92 ? 14.078 -1.348 -2.608 1.00 94.19 92 THR A C 1
ATOM 732 O O . THR A 1 92 ? 14.558 -1.671 -1.522 1.00 94.19 92 THR A O 1
ATOM 735 N N . ASP A 1 93 ? 14.846 -0.949 -3.621 1.00 91.62 93 ASP A N 1
ATOM 736 C CA . ASP A 1 93 ? 16.312 -0.843 -3.543 1.00 91.62 93 ASP A CA 1
ATOM 737 C C . ASP A 1 93 ? 16.799 0.574 -3.201 1.00 91.62 93 ASP A C 1
ATOM 739 O O . ASP A 1 93 ? 17.834 0.724 -2.553 1.00 91.62 93 ASP A O 1
ATOM 743 N N . GLU A 1 94 ? 16.024 1.601 -3.549 1.00 92.81 94 GLU A N 1
ATOM 744 C CA . GLU A 1 94 ? 16.335 3.006 -3.293 1.00 92.81 94 GLU A CA 1
ATOM 745 C C . GLU A 1 94 ? 15.091 3.835 -2.926 1.00 92.81 94 GLU A C 1
ATOM 747 O O . GLU A 1 94 ? 13.946 3.442 -3.161 1.00 92.81 94 GLU A O 1
ATOM 752 N N . GLN A 1 95 ? 15.318 5.027 -2.363 1.00 94.88 95 GLN A N 1
ATOM 753 C CA . GLN A 1 95 ? 14.277 6.008 -2.044 1.00 94.88 95 GLN A CA 1
ATOM 754 C C . GLN A 1 95 ? 13.741 6.654 -3.331 1.00 94.88 95 GLN A C 1
ATOM 756 O O . GLN A 1 95 ? 14.020 7.816 -3.624 1.00 94.88 95 GLN A O 1
ATOM 761 N N . HIS A 1 96 ? 12.965 5.904 -4.109 1.00 93.94 96 HIS A N 1
ATOM 762 C CA . HIS A 1 96 ? 12.468 6.358 -5.401 1.00 93.94 96 HIS A CA 1
ATOM 763 C C . HIS A 1 96 ? 10.966 6.119 -5.561 1.00 93.94 96 HIS A C 1
ATOM 765 O O . HIS A 1 96 ? 10.466 5.000 -5.425 1.00 93.94 96 HIS A O 1
ATOM 771 N N . TYR A 1 97 ? 10.252 7.208 -5.851 1.00 93.19 97 TYR A N 1
ATOM 772 C CA . TYR A 1 97 ? 8.846 7.210 -6.235 1.00 93.19 97 TYR A CA 1
ATOM 773 C C . TYR A 1 97 ? 8.756 7.232 -7.760 1.00 93.19 97 TYR A C 1
ATOM 775 O O . TYR A 1 97 ? 9.220 8.177 -8.396 1.00 93.19 97 TYR A O 1
ATOM 783 N N . ILE A 1 98 ? 8.159 6.188 -8.327 1.00 92.50 98 ILE A N 1
ATOM 784 C CA . ILE A 1 98 ? 8.111 5.963 -9.775 1.00 92.50 98 ILE A CA 1
ATOM 785 C C . ILE A 1 98 ? 6.901 6.673 -10.393 1.00 92.50 98 ILE A C 1
ATOM 787 O O . ILE A 1 98 ? 6.967 7.164 -11.518 1.00 92.50 98 ILE A O 1
ATOM 791 N N . GLY A 1 99 ? 5.789 6.743 -9.662 1.00 90.50 99 GLY A N 1
ATOM 792 C CA . GLY A 1 99 ? 4.555 7.374 -10.120 1.00 90.50 99 GLY A CA 1
ATOM 793 C C . GLY A 1 99 ? 3.325 6.779 -9.449 1.00 90.50 99 GLY A C 1
ATOM 794 O O . GLY A 1 99 ? 3.441 5.942 -8.554 1.00 90.50 99 GLY A O 1
ATOM 795 N N . SER A 1 100 ? 2.144 7.191 -9.901 1.00 91.31 100 SER A N 1
ATOM 796 C CA . SER A 1 100 ? 0.878 6.696 -9.372 1.00 91.31 100 SER A CA 1
ATOM 797 C C . SER A 1 100 ? -0.174 6.493 -10.450 1.00 91.31 100 SER A C 1
ATOM 799 O O . SER A 1 100 ? -0.098 7.034 -11.556 1.00 91.31 100 SER A O 1
ATOM 801 N N . PHE A 1 101 ? -1.168 5.678 -10.120 1.00 90.88 101 PHE A N 1
ATOM 802 C CA . PHE A 1 101 ? -2.361 5.479 -10.929 1.00 90.88 101 PHE A CA 1
ATOM 803 C C . PHE A 1 101 ? -3.580 5.238 -10.037 1.00 90.88 101 PHE A C 1
ATOM 805 O O . PHE A 1 101 ? -3.470 5.010 -8.833 1.00 90.88 101 PHE A O 1
ATOM 812 N N . TYR A 1 102 ? -4.764 5.290 -10.643 1.00 91.81 102 TYR A N 1
ATOM 813 C CA . TYR A 1 102 ? -6.036 5.245 -9.931 1.00 91.81 102 TYR A CA 1
ATOM 814 C C . TYR A 1 102 ? -6.811 3.989 -10.302 1.00 91.81 102 TYR A C 1
ATOM 816 O O . TYR A 1 102 ? -6.990 3.682 -11.482 1.00 91.81 102 TYR A O 1
ATOM 824 N N . ILE A 1 103 ? -7.342 3.311 -9.291 1.00 93.44 103 ILE A N 1
ATOM 825 C CA . ILE A 1 103 ? -8.334 2.251 -9.455 1.00 93.44 103 ILE A CA 1
ATOM 826 C C . ILE A 1 103 ? -9.698 2.820 -9.088 1.00 93.44 103 ILE A C 1
ATOM 828 O O . ILE A 1 103 ? -9.927 3.202 -7.940 1.00 93.44 103 ILE A O 1
ATOM 832 N N . ARG A 1 104 ? -10.607 2.895 -10.063 1.00 92.00 104 ARG A N 1
ATOM 833 C CA . ARG A 1 104 ? -11.954 3.433 -9.843 1.00 92.00 104 ARG A CA 1
ATOM 834 C C . ARG A 1 104 ? -12.761 2.519 -8.930 1.00 92.00 104 ARG A C 1
ATOM 836 O O . ARG A 1 104 ? -12.787 1.305 -9.114 1.00 92.00 104 ARG A O 1
ATOM 843 N N . ASN A 1 105 ? -13.466 3.129 -7.989 1.00 91.62 105 ASN A N 1
ATOM 844 C CA . ASN A 1 105 ? -14.464 2.451 -7.178 1.00 91.62 105 ASN A CA 1
ATOM 845 C C . ASN A 1 105 ? -15.612 1.967 -8.083 1.00 91.62 105 ASN A C 1
ATOM 847 O O . ASN A 1 105 ? -15.929 2.599 -9.095 1.00 91.62 105 ASN A O 1
ATOM 851 N N . ARG A 1 106 ? -16.260 0.862 -7.710 1.00 90.50 106 ARG A N 1
ATOM 852 C CA . ARG A 1 106 ? -17.444 0.325 -8.399 1.00 90.50 106 ARG A CA 1
ATOM 853 C C . ARG A 1 106 ? -18.610 0.287 -7.437 1.00 90.50 106 ARG A C 1
ATOM 855 O O . ARG A 1 106 ? -18.451 -0.189 -6.321 1.00 90.50 106 ARG A O 1
ATOM 862 N N . GLU A 1 107 ? -19.757 0.816 -7.861 1.00 89.38 107 GLU A N 1
ATOM 863 C CA . GLU A 1 107 ? -20.993 0.801 -7.061 1.00 89.38 107 GLU A CA 1
ATOM 864 C C . GLU A 1 107 ? -20.788 1.339 -5.630 1.00 89.38 107 GLU A C 1
ATOM 866 O O . GLU A 1 107 ? -21.260 0.778 -4.646 1.00 89.38 107 GLU A O 1
ATOM 871 N N . GLY A 1 108 ? -19.986 2.401 -5.495 1.00 87.62 108 GLY A N 1
ATOM 872 C CA . GLY A 1 108 ? -19.634 2.987 -4.196 1.00 87.62 108 GLY A CA 1
ATOM 873 C C . GLY A 1 108 ? -18.644 2.169 -3.351 1.00 87.62 108 GLY A C 1
ATOM 874 O O . GLY A 1 108 ? -18.231 2.636 -2.291 1.00 87.62 108 GLY A O 1
ATOM 875 N N . LYS A 1 109 ? -18.207 0.989 -3.804 1.00 92.00 109 LYS A N 1
ATOM 876 C CA . LYS A 1 109 ? -17.215 0.146 -3.125 1.00 92.00 109 LYS A CA 1
ATOM 877 C C . LYS A 1 109 ? -15.809 0.445 -3.634 1.00 92.00 109 LYS A C 1
ATOM 879 O O . LYS A 1 109 ? -15.539 0.439 -4.836 1.00 92.00 109 LYS A O 1
ATOM 884 N N . SER A 1 110 ? -14.894 0.682 -2.698 1.00 91.50 110 SER A N 1
ATOM 885 C CA . SER A 1 110 ? -13.460 0.752 -2.987 1.00 91.50 110 SER A CA 1
ATOM 886 C C . SER A 1 110 ? -12.834 -0.638 -3.012 1.00 91.50 110 SER A C 1
ATOM 888 O O . SER A 1 110 ? -13.381 -1.563 -2.409 1.00 91.50 110 SER A O 1
ATOM 890 N N . MET A 1 111 ? -11.661 -0.770 -3.629 1.00 94.19 111 MET A N 1
ATOM 891 C CA . MET A 1 111 ? -10.907 -2.024 -3.584 1.00 94.19 111 MET A CA 1
ATOM 892 C C . MET A 1 111 ? -10.634 -2.503 -2.149 1.00 94.19 111 MET A C 1
ATOM 894 O O . MET A 1 111 ? -10.415 -1.691 -1.243 1.00 94.19 111 MET A O 1
ATOM 898 N N . SER A 1 112 ? -10.612 -3.819 -1.956 1.00 94.38 112 SER A N 1
ATOM 899 C CA . SER A 1 112 ? -10.303 -4.482 -0.682 1.00 94.38 112 SER A CA 1
ATOM 900 C C . SER A 1 112 ? -8.934 -5.163 -0.686 1.00 94.38 112 SER A C 1
ATOM 902 O O . SER A 1 112 ? -8.275 -5.184 0.350 1.00 94.38 112 SER A O 1
ATOM 904 N N . SER A 1 113 ? -8.469 -5.662 -1.835 1.00 95.69 113 SER A N 1
ATOM 905 C CA . SER A 1 113 ? -7.161 -6.313 -1.971 1.00 95.69 113 SER A CA 1
ATOM 906 C C . SER A 1 113 ? -6.547 -6.098 -3.354 1.00 95.69 113 SER A C 1
ATOM 908 O O . SER A 1 113 ? -7.241 -5.740 -4.309 1.00 95.69 113 SER A O 1
ATOM 910 N N . MET A 1 114 ? -5.232 -6.310 -3.452 1.00 97.19 114 MET A N 1
ATOM 911 C CA . MET A 1 114 ? -4.512 -6.370 -4.721 1.00 97.19 114 MET A CA 1
ATOM 912 C C . MET A 1 114 ? -3.356 -7.363 -4.679 1.00 97.19 114 MET A C 1
ATOM 914 O O . MET A 1 114 ? -2.733 -7.539 -3.634 1.00 97.19 114 MET A O 1
ATOM 918 N N . ILE A 1 115 ? -3.049 -7.948 -5.833 1.00 97.19 115 ILE A N 1
ATOM 919 C CA . ILE A 1 115 ? -1.853 -8.761 -6.079 1.00 97.19 115 ILE A CA 1
ATOM 920 C C . ILE A 1 115 ? -1.303 -8.452 -7.476 1.00 97.19 115 ILE A C 1
ATOM 922 O O . ILE A 1 115 ? -2.051 -8.029 -8.358 1.00 97.19 115 ILE A O 1
ATOM 926 N N . CYS A 1 116 ? -0.004 -8.657 -7.682 1.00 95.06 116 CYS A N 1
ATOM 927 C CA . CYS A 1 116 ? 0.674 -8.405 -8.951 1.00 95.06 116 CYS A CA 1
ATOM 928 C C . CYS A 1 116 ? 1.527 -9.620 -9.330 1.00 95.06 116 CYS A C 1
ATOM 930 O O . CYS A 1 116 ? 2.281 -10.111 -8.494 1.00 95.06 116 CYS A O 1
ATOM 932 N N . ASP A 1 117 ? 1.414 -10.086 -10.575 1.00 92.25 117 ASP A N 1
ATOM 933 C CA . ASP A 1 117 ? 2.233 -11.182 -11.124 1.00 92.25 117 ASP A CA 1
ATOM 934 C C . ASP A 1 117 ? 3.317 -10.691 -12.105 1.00 92.25 117 ASP A C 1
ATOM 936 O O . ASP A 1 117 ? 4.031 -11.496 -12.702 1.00 92.25 117 ASP A O 1
ATOM 940 N N . GLY A 1 118 ? 3.426 -9.368 -12.280 1.00 87.38 118 GLY A N 1
ATOM 941 C CA . GLY A 1 118 ? 4.353 -8.706 -13.200 1.00 87.38 118 GLY A CA 1
ATOM 942 C C . GLY A 1 118 ? 3.780 -8.343 -14.555 1.00 87.38 118 GLY A C 1
ATOM 943 O O . GLY A 1 118 ? 4.184 -7.338 -15.137 1.00 87.38 118 GLY A O 1
ATOM 944 N N . HIS A 1 119 ? 2.803 -9.104 -15.032 1.00 90.25 119 HIS A N 1
ATOM 945 C CA . HIS A 1 119 ? 2.081 -8.815 -16.269 1.00 90.25 119 HIS A CA 1
ATOM 946 C C . HIS A 1 119 ? 0.732 -8.164 -15.977 1.00 90.25 119 HIS A C 1
ATOM 948 O O . HIS A 1 119 ? 0.259 -7.305 -16.730 1.00 90.25 119 HIS A O 1
ATOM 954 N N . TYR A 1 120 ? 0.121 -8.555 -14.863 1.00 95.31 120 TYR A N 1
ATOM 955 C CA . TYR A 1 120 ? -1.194 -8.133 -14.446 1.00 95.31 120 TYR A CA 1
ATOM 956 C C . TYR A 1 120 ? -1.213 -7.713 -12.980 1.00 95.31 120 TYR A C 1
ATOM 958 O O . TYR A 1 120 ? -0.624 -8.346 -12.103 1.00 95.31 120 TYR A O 1
ATOM 966 N N . LEU A 1 121 ? -1.973 -6.653 -12.723 1.00 96.69 121 LEU A N 1
ATOM 967 C CA . LEU A 1 121 ? -2.449 -6.296 -11.398 1.00 96.69 121 LEU A CA 1
ATOM 968 C C . LEU A 1 121 ? -3.886 -6.800 -11.263 1.00 96.69 121 LEU A C 1
ATOM 970 O O . LEU A 1 121 ? -4.758 -6.425 -12.052 1.00 96.69 121 LEU A O 1
ATOM 974 N N . TYR A 1 122 ? -4.135 -7.621 -10.254 1.00 97.94 122 TYR A N 1
ATOM 975 C CA . TYR A 1 122 ? -5.470 -8.085 -9.905 1.00 97.94 122 TYR A CA 1
ATOM 976 C C . TYR A 1 122 ? -5.958 -7.313 -8.693 1.00 97.94 122 TYR A C 1
ATOM 978 O O . TYR A 1 122 ? -5.216 -7.131 -7.728 1.00 97.94 122 TYR A O 1
ATOM 986 N N . VAL A 1 123 ? -7.205 -6.865 -8.745 1.00 97.81 123 VAL A N 1
ATOM 987 C CA . VAL A 1 123 ? -7.823 -6.056 -7.702 1.00 97.81 123 VAL A CA 1
ATOM 988 C C . VAL A 1 123 ? -9.202 -6.6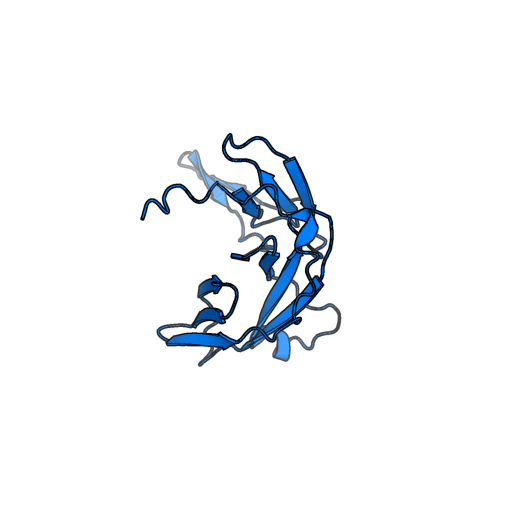10 -7.385 1.00 97.81 123 VAL A C 1
ATOM 990 O O . VAL A 1 123 ? -10.006 -6.822 -8.291 1.00 97.81 123 VAL A O 1
ATOM 993 N N . LEU A 1 124 ? -9.488 -6.810 -6.101 1.00 97.56 124 LEU A N 1
ATOM 994 C CA . LEU A 1 124 ? -10.819 -7.187 -5.634 1.00 97.56 124 LEU A CA 1
ATOM 995 C C . LEU A 1 124 ? -11.609 -5.928 -5.265 1.00 97.56 124 LEU A C 1
ATOM 997 O O . LEU A 1 124 ? -11.161 -5.135 -4.433 1.00 97.56 124 LEU A O 1
ATOM 1001 N N . ILE A 1 125 ? -12.784 -5.742 -5.869 1.00 96.12 125 ILE A N 1
ATOM 1002 C CA . ILE A 1 125 ? -13.718 -4.651 -5.563 1.00 96.12 125 ILE A CA 1
ATOM 1003 C C . ILE A 1 125 ? -15.091 -5.256 -5.277 1.00 96.12 125 ILE A C 1
ATOM 1005 O O . ILE A 1 125 ? -15.767 -5.752 -6.174 1.00 96.12 125 ILE A O 1
ATOM 1009 N N . GLY A 1 126 ? -15.515 -5.237 -4.011 1.00 93.31 126 GLY A N 1
ATOM 1010 C CA . GLY A 1 126 ? -16.707 -5.981 -3.601 1.00 93.31 126 GLY A CA 1
ATOM 1011 C C . GLY A 1 126 ? -16.538 -7.475 -3.893 1.00 93.31 126 GLY A C 1
ATOM 1012 O O . GLY A 1 126 ? -15.640 -8.097 -3.334 1.00 93.31 126 GLY A O 1
ATOM 1013 N N . ASN A 1 127 ? -17.375 -8.011 -4.784 1.00 94.62 127 ASN A N 1
ATOM 1014 C CA . ASN A 1 127 ? -17.333 -9.414 -5.216 1.00 94.62 127 ASN A CA 1
ATOM 1015 C C . ASN A 1 127 ? -16.741 -9.579 -6.630 1.00 94.62 127 ASN A C 1
ATOM 1017 O O . ASN A 1 127 ? -16.807 -10.664 -7.200 1.00 94.62 127 ASN A O 1
ATOM 1021 N N . GLU A 1 128 ? -16.186 -8.511 -7.210 1.00 96.00 128 GLU A N 1
ATOM 1022 C CA . GLU A 1 128 ? -15.593 -8.530 -8.545 1.00 96.00 128 GLU A CA 1
ATOM 1023 C C . GLU A 1 128 ? -14.070 -8.593 -8.474 1.00 96.00 128 GLU A C 1
ATOM 1025 O O . GLU A 1 128 ? -13.430 -7.752 -7.836 1.00 96.00 128 GLU A O 1
ATOM 1030 N N . LEU A 1 129 ? -13.484 -9.541 -9.204 1.00 96.75 129 LEU A N 1
ATOM 1031 C CA . LEU A 1 129 ? -12.055 -9.559 -9.490 1.00 96.75 129 LEU A CA 1
ATOM 1032 C C . LEU A 1 129 ? -11.797 -8.828 -10.812 1.00 96.75 129 LEU A C 1
ATOM 1034 O O . LEU A 1 129 ? -12.201 -9.291 -11.877 1.00 96.75 129 LEU A O 1
ATOM 1038 N N . GLN A 1 130 ? -11.096 -7.700 -10.752 1.00 96.38 130 GLN A N 1
ATOM 1039 C CA . GLN A 1 130 ? -10.681 -6.942 -11.929 1.00 96.38 130 GLN A CA 1
ATOM 1040 C C . GLN A 1 130 ? -9.204 -7.183 -12.221 1.00 96.38 130 GLN A C 1
ATOM 1042 O O . GLN A 1 130 ? -8.377 -7.226 -11.312 1.00 96.38 130 GLN A O 1
ATOM 1047 N N . ARG A 1 131 ? -8.869 -7.321 -13.504 1.00 97.19 131 ARG A N 1
ATOM 1048 C CA . ARG A 1 131 ? -7.505 -7.554 -13.983 1.00 97.19 131 ARG A CA 1
ATOM 1049 C C . ARG A 1 131 ? -7.067 -6.403 -14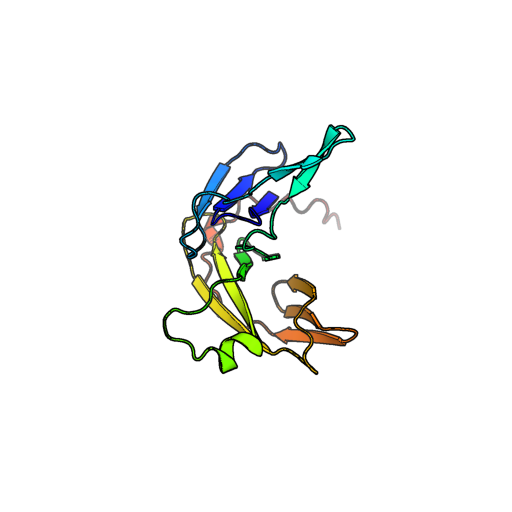.878 1.00 97.19 131 ARG A C 1
ATOM 1051 O O . ARG A 1 131 ? -7.698 -6.139 -15.899 1.00 97.19 131 ARG A O 1
ATOM 1058 N N . TYR A 1 132 ? -5.950 -5.775 -14.536 1.00 95.19 132 TYR A N 1
ATOM 1059 C CA . TYR A 1 132 ? -5.327 -4.706 -15.309 1.00 95.19 132 TYR A CA 1
ATOM 1060 C C . TYR A 1 132 ? -4.010 -5.195 -15.889 1.00 95.19 132 TYR A C 1
ATOM 1062 O O . TYR A 1 132 ? -3.173 -5.709 -15.155 1.00 95.19 132 TYR A O 1
ATOM 1070 N N . ARG A 1 133 ? -3.804 -5.021 -17.196 1.00 94.44 133 ARG A N 1
ATOM 1071 C CA . ARG A 1 133 ? -2.516 -5.316 -17.830 1.00 94.44 133 ARG A CA 1
ATOM 1072 C C . ARG A 1 133 ? -1.533 -4.183 -17.553 1.00 94.44 133 ARG A C 1
ATOM 1074 O O . ARG A 1 133 ? -1.818 -3.028 -17.876 1.00 94.44 133 ARG A O 1
ATOM 1081 N N . ILE A 1 13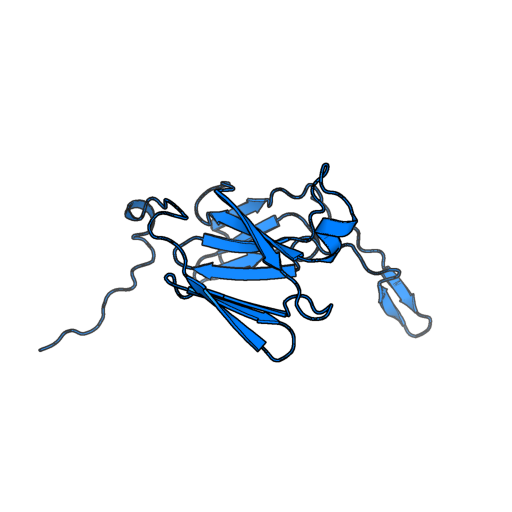4 ? -0.373 -4.524 -17.008 1.00 89.88 134 ILE A N 1
ATOM 1082 C CA . ILE A 1 134 ? 0.758 -3.608 -16.887 1.00 89.88 134 ILE A CA 1
ATOM 1083 C C . ILE A 1 134 ? 1.396 -3.500 -18.272 1.00 89.88 134 ILE A C 1
ATOM 1085 O O . ILE A 1 134 ? 1.659 -4.508 -18.928 1.00 89.88 134 ILE A O 1
ATOM 1089 N N . ARG A 1 135 ? 1.569 -2.272 -18.769 1.00 88.12 135 ARG A N 1
ATOM 1090 C CA . ARG A 1 135 ? 2.197 -2.056 -20.078 1.00 88.12 135 ARG A CA 1
ATOM 1091 C C . ARG A 1 135 ? 3.689 -2.345 -19.984 1.00 88.12 135 ARG A C 1
ATOM 1093 O O . ARG A 1 135 ? 4.323 -2.006 -18.986 1.00 88.12 135 ARG A O 1
ATOM 1100 N N . ASP A 1 136 ? 4.247 -2.887 -21.056 1.00 82.94 136 ASP A N 1
ATOM 1101 C CA . ASP A 1 136 ? 5.686 -3.098 -21.147 1.00 82.94 136 ASP A CA 1
ATOM 1102 C C . ASP A 1 136 ? 6.413 -1.755 -20.990 1.00 82.94 136 ASP A C 1
ATOM 1104 O O . ASP A 1 136 ? 6.061 -0.752 -21.616 1.00 82.94 136 ASP A O 1
ATOM 1108 N N . GLY A 1 137 ? 7.383 -1.71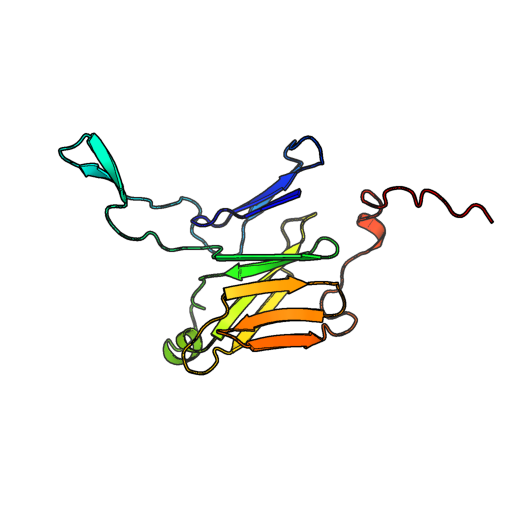3 -20.077 1.00 81.06 137 GLY A N 1
ATOM 1109 C CA . GLY A 1 137 ? 8.113 -0.492 -19.738 1.00 81.06 137 GLY A CA 1
ATOM 1110 C C . GLY A 1 137 ? 7.333 0.547 -18.919 1.00 81.06 137 GLY A C 1
ATOM 1111 O O . GLY A 1 137 ? 7.877 1.627 -18.698 1.00 81.06 137 GLY A O 1
ATOM 1112 N N . ALA A 1 138 ? 6.112 0.252 -18.441 1.00 77.75 138 ALA A N 1
ATOM 1113 C CA . ALA A 1 138 ? 5.345 1.157 -17.567 1.00 77.75 138 ALA A CA 1
ATOM 1114 C C . ALA A 1 138 ? 6.123 1.538 -16.302 1.00 77.75 138 ALA A C 1
ATOM 1116 O O . ALA A 1 138 ? 6.063 2.676 -15.845 1.00 77.75 138 ALA A O 1
ATOM 1117 N N . PHE A 1 139 ? 6.886 0.584 -15.779 1.00 75.69 139 PHE A N 1
ATOM 1118 C CA . PHE A 1 139 ? 7.811 0.779 -14.679 1.00 75.69 139 PHE A CA 1
ATOM 1119 C C . PHE A 1 139 ? 9.188 0.390 -15.212 1.00 75.69 139 PHE A C 1
ATOM 1121 O O . PHE A 1 139 ? 9.544 -0.787 -15.240 1.00 75.69 139 PHE A O 1
ATOM 1128 N N . LYS A 1 140 ? 9.927 1.365 -15.761 1.00 61.47 140 LYS A N 1
ATOM 1129 C CA . LYS A 1 140 ? 11.299 1.139 -16.234 1.00 61.47 140 LYS A CA 1
ATOM 1130 C C . LYS A 1 140 ? 12.179 0.833 -15.028 1.00 61.47 140 LYS A C 1
ATOM 1132 O O . LYS A 1 140 ? 12.677 1.741 -14.373 1.00 61.47 140 LYS A O 1
ATOM 1137 N N . PHE A 1 141 ? 12.339 -0.450 -14.738 1.00 58.56 141 PHE A N 1
ATOM 1138 C CA . PHE A 1 141 ? 13.207 -0.926 -13.678 1.00 58.56 141 PHE A CA 1
ATOM 1139 C C . PHE A 1 141 ? 14.531 -1.408 -14.267 1.00 58.56 141 PHE A C 1
ATOM 1141 O O . PHE A 1 141 ? 14.562 -2.079 -15.301 1.00 58.56 141 PHE A O 1
ATOM 1148 N N . ASN A 1 142 ? 15.637 -1.075 -13.609 1.00 50.94 142 ASN A N 1
ATOM 1149 C CA . ASN A 1 142 ? 16.957 -1.511 -14.035 1.00 50.94 142 ASN A CA 1
ATOM 1150 C C . ASN A 1 142 ? 17.201 -2.944 -13.523 1.00 50.94 142 ASN A C 1
ATOM 1152 O O . ASN A 1 142 ? 17.769 -3.157 -12.453 1.00 50.94 142 ASN A O 1
ATOM 1156 N N . ILE A 1 143 ? 16.725 -3.943 -14.281 1.00 47.09 143 ILE A N 1
ATOM 1157 C CA . ILE A 1 143 ? 16.735 -5.377 -13.913 1.00 47.09 143 ILE A CA 1
ATOM 1158 C C . ILE A 1 143 ? 18.145 -5.873 -13.528 1.00 47.09 143 ILE A C 1
ATOM 1160 O O . ILE A 1 143 ? 18.274 -6.776 -12.703 1.00 47.09 143 ILE A O 1
ATOM 1164 N N . GLN A 1 144 ? 19.213 -5.258 -14.052 1.00 46.81 144 GLN A N 1
ATOM 1165 C CA . GLN A 1 144 ? 20.592 -5.674 -13.773 1.00 46.81 144 GLN A CA 1
ATOM 1166 C C . GLN A 1 144 ? 21.037 -5.495 -12.309 1.00 46.81 144 GLN A C 1
ATOM 1168 O O . GLN A 1 144 ? 21.956 -6.188 -11.885 1.00 46.81 144 GLN A O 1
ATOM 1173 N N . ARG A 1 145 ? 20.382 -4.642 -11.505 1.00 47.50 145 ARG A N 1
ATOM 1174 C CA . ARG A 1 145 ? 20.725 -4.473 -10.076 1.00 47.50 145 ARG A CA 1
ATOM 1175 C C . ARG A 1 145 ? 20.092 -5.518 -9.147 1.00 47.50 145 ARG A C 1
ATOM 1177 O O . ARG A 1 145 ? 20.605 -5.741 -8.056 1.00 47.50 145 ARG A O 1
ATOM 1184 N N . ASN A 1 146 ? 19.042 -6.215 -9.591 1.00 42.41 146 ASN A N 1
ATOM 1185 C CA . ASN A 1 146 ? 18.260 -7.161 -8.778 1.00 42.41 146 ASN A CA 1
ATOM 1186 C C . ASN A 1 146 ? 18.700 -8.636 -8.905 1.00 42.41 146 ASN A C 1
ATOM 1188 O O . ASN A 1 146 ? 17.950 -9.538 -8.534 1.00 42.41 146 ASN A O 1
ATOM 1192 N N . GLN A 1 147 ? 19.921 -8.914 -9.382 1.00 45.09 147 GLN A N 1
ATOM 1193 C CA . GLN A 1 147 ? 20.435 -10.293 -9.477 1.00 45.09 147 GLN A CA 1
ATOM 1194 C C . GLN A 1 147 ? 20.552 -11.022 -8.125 1.00 45.09 147 GLN A C 1
ATOM 1196 O O . GLN A 1 147 ? 20.619 -12.246 -8.109 1.00 45.09 147 GLN A O 1
ATOM 1201 N N . TRP A 1 148 ? 20.502 -10.304 -7.000 1.00 46.47 148 TR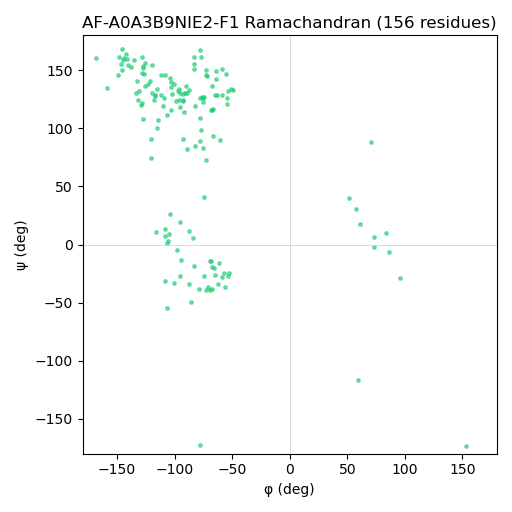P A N 1
ATOM 1202 C CA . TRP A 1 148 ? 20.631 -10.865 -5.651 1.00 46.47 148 TRP A CA 1
ATOM 1203 C C . TRP A 1 148 ? 19.446 -11.744 -5.212 1.00 46.47 148 TRP A C 1
ATOM 1205 O O . TRP A 1 148 ? 19.582 -12.482 -4.244 1.00 46.47 148 TRP A O 1
ATOM 1215 N N . PHE A 1 149 ? 18.307 -11.698 -5.919 1.00 44.28 149 PHE A N 1
ATOM 1216 C CA . PHE A 1 149 ? 17.120 -12.519 -5.621 1.00 44.28 149 PHE A CA 1
ATOM 1217 C C . PHE A 1 149 ? 16.853 -13.635 -6.641 1.00 44.28 149 PHE A C 1
ATOM 1219 O O . PHE A 1 149 ? 15.776 -14.230 -6.629 1.00 44.28 149 PHE A O 1
ATOM 1226 N N . LYS A 1 150 ? 17.812 -13.960 -7.519 1.00 39.31 150 LYS A N 1
ATOM 1227 C CA . LYS A 1 150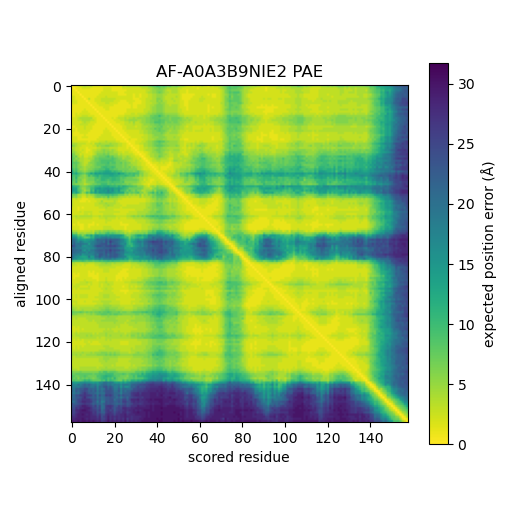 ? 17.772 -15.259 -8.196 1.00 39.31 150 LYS A CA 1
ATOM 1228 C C . LYS A 1 150 ? 18.279 -16.312 -7.217 1.00 39.31 150 LYS A C 1
ATOM 1230 O O . LYS A 1 150 ? 19.471 -16.598 -7.180 1.00 39.31 150 LYS A O 1
ATOM 1235 N N . GLU A 1 151 ? 17.370 -16.888 -6.433 1.00 38.09 151 GLU A N 1
ATOM 1236 C CA . GLU A 1 151 ? 17.584 -18.256 -5.968 1.00 38.09 151 GLU A CA 1
ATOM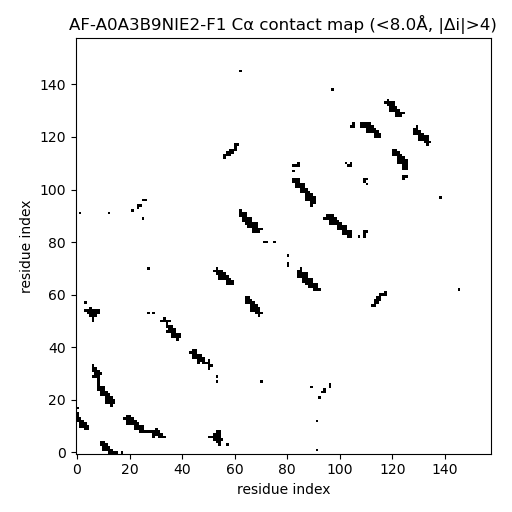 1237 C C . GLU A 1 151 ? 17.910 -19.113 -7.195 1.00 38.09 151 GLU A C 1
ATOM 1239 O O . GLU A 1 151 ? 17.308 -18.954 -8.266 1.00 38.09 151 GLU A O 1
ATOM 1244 N N . ALA A 1 152 ? 18.953 -19.931 -7.060 1.00 36.84 152 ALA A N 1
ATOM 1245 C CA . ALA A 1 152 ? 19.397 -20.838 -8.096 1.00 36.84 152 ALA A CA 1
ATOM 1246 C C . ALA A 1 152 ? 18.193 -21.628 -8.616 1.00 36.84 152 ALA A C 1
ATOM 1248 O O . ALA A 1 152 ? 17.403 -22.155 -7.834 1.00 36.84 152 ALA A O 1
ATOM 1249 N N . LEU A 1 153 ? 18.063 -21.712 -9.940 1.00 36.75 153 LEU A N 1
ATOM 1250 C CA . LEU A 1 153 ? 17.273 -22.766 -10.558 1.00 36.75 153 LEU A CA 1
ATOM 1251 C C . LEU A 1 153 ? 17.932 -24.086 -10.145 1.00 36.75 153 LEU A C 1
ATOM 1253 O O . LEU A 1 153 ? 18.874 -24.533 -10.793 1.00 36.75 153 LEU A O 1
ATOM 1257 N N . ALA A 1 154 ? 17.491 -24.646 -9.021 1.00 41.75 154 ALA A N 1
ATOM 1258 C CA . ALA A 1 154 ? 17.671 -26.052 -8.742 1.00 41.75 154 ALA A CA 1
ATOM 1259 C C . ALA A 1 154 ? 16.847 -26.813 -9.786 1.00 41.75 154 ALA A C 1
ATOM 1261 O O . ALA A 1 154 ? 15.677 -26.505 -10.021 1.00 41.75 154 ALA A O 1
ATOM 1262 N N . ASP A 1 155 ? 17.525 -27.756 -10.420 1.00 41.22 155 ASP A N 1
ATOM 1263 C CA . ASP A 1 155 ? 17.011 -28.801 -11.291 1.00 41.22 155 ASP A CA 1
ATOM 1264 C C . ASP A 1 155 ? 16.471 -28.364 -12.658 1.00 41.22 155 ASP A C 1
ATOM 1266 O O . ASP A 1 155 ? 15.278 -28.194 -12.916 1.00 41.22 155 ASP A O 1
ATOM 1270 N N . ARG A 1 156 ? 17.409 -28.325 -13.608 1.00 34.84 156 ARG A N 1
ATOM 1271 C CA . ARG A 1 156 ? 17.190 -28.977 -14.901 1.00 34.84 156 ARG A CA 1
ATOM 1272 C C . ARG A 1 156 ? 18.271 -30.028 -15.115 1.00 34.84 156 ARG A C 1
ATOM 1274 O O . ARG A 1 156 ? 19.185 -29.827 -15.906 1.00 34.84 156 ARG A O 1
ATOM 1281 N N . ASP A 1 157 ? 18.135 -31.130 -14.389 1.00 40.81 157 ASP A N 1
ATOM 1282 C CA . ASP A 1 157 ? 18.571 -32.424 -14.895 1.00 40.81 157 ASP A CA 1
ATOM 1283 C C . ASP A 1 157 ? 17.495 -32.913 -15.875 1.00 40.81 157 ASP A C 1
ATOM 1285 O O . ASP A 1 157 ? 16.360 -33.172 -15.469 1.00 40.81 157 ASP A O 1
ATOM 1289 N N . ILE A 1 158 ? 17.847 -32.896 -17.165 1.00 37.72 158 ILE A N 1
ATOM 1290 C CA . ILE A 1 158 ? 17.571 -33.843 -18.273 1.00 37.72 158 ILE A CA 1
ATOM 1291 C C . ILE A 1 158 ? 18.095 -33.187 -19.556 1.00 37.72 158 ILE A C 1
ATOM 1293 O O . ILE A 1 158 ? 17.643 -32.063 -19.884 1.00 37.72 158 ILE A O 1
#

Solvent-accessible surface area (backbone atoms only — not comparable to full-atom values): 9646 Å² total; per-residue (Å²): 84,78,49,72,37,42,44,21,27,40,34,37,30,25,49,96,86,66,49,76,76,47,76,39,64,50,94,57,83,45,79,64,60,72,75,50,73,42,74,46,97,87,70,49,74,42,71,69,54,91,54,71,57,34,39,76,51,64,27,57,44,98,59,34,36,43,31,29,44,60,74,74,58,95,84,56,59,73,72,61,60,74,46,36,48,43,33,39,32,31,48,66,89,51,90,45,79,79,50,71,50,74,48,70,39,56,96,90,32,56,70,80,49,55,45,43,80,75,55,38,41,38,34,33,39,80,94,43,79,45,79,42,76,55,57,89,70,74,73,80,66,73,67,84,77,58,62,87,72,62,71,75,84,76,81,81,88,128

Nearest PDB structures (foldseek):
  5ftu-assembly1_D  TM=5.418E-01  e=4.415E-02  Mus musculus
  5ftu-assembly3_K  TM=3.851E-01  e=4.181E-02  Mus musculus
  3eu7-assembly1_A  TM=4.668E-01  e=1.056E-01  Homo sapiens
  6jpl-assembly2_C  TM=5.055E-01  e=2.393E-01  Saccharomyces cerevisiae S288C
  6owo-assembly1_N  TM=3.426E-01  e=3.320E-01  Mus musculus

Radius of gyration: 18.46 Å; Cα contacts (8 Å, |Δi|>4): 278; chains: 1; bounding box: 42×54×55 Å

Mean predicted aligned error: 8.67 Å

Sequence (158 aa):
IVYTYFYRNQFIVMDGDLSVKNRFNTIDTTSRANISVIRLSDGRNKMNAPSVSVNKSFALYGGLIFNRSNLKGKHEPSSSWKNSSIIDVYSTDEQHYIGSFYIRNREGKSMSSMICDGHYLYVLIGNELQRYRIRDGAFKFNIQRNQWFKEALADRDI

pLDDT: mean 83.77, std 18.16, range [34.84, 97.94]